Protein AF-A0A7R6YX08-F1 (afdb_monomer_lite)

pLDDT: mean 84.27, std 15.5, range [41.72, 98.75]

Radius of gyration: 18.08 Å; chains: 1; bounding box: 52×19×40 Å

Structure (mmCIF, N/CA/C/O backbone):
data_AF-A0A7R6YX08-F1
#
_entry.id   AF-A0A7R6YX08-F1
#
loop_
_atom_site.group_PDB
_atom_site.id
_atom_site.type_symbol
_atom_site.label_atom_id
_atom_site.label_alt_id
_atom_site.label_comp_id
_atom_site.label_asym_id
_atom_site.label_entity_id
_atom_site.label_seq_id
_atom_site.pdbx_PDB_ins_code
_atom_site.Cartn_x
_atom_site.Cartn_y
_atom_site.Cartn_z
_atom_site.occupancy
_atom_site.B_iso_or_equiv
_atom_site.auth_seq_id
_atom_site.auth_comp_id
_atom_site.auth_asym_id
_atom_site.auth_atom_id
_atom_site.pdbx_PDB_model_num
ATOM 1 N N . MET A 1 1 ? 6.682 0.103 -23.580 1.00 45.25 1 MET A N 1
ATOM 2 C CA . MET A 1 1 ? 8.099 -0.063 -23.176 1.00 45.25 1 MET A CA 1
ATOM 3 C C . MET A 1 1 ? 8.414 0.474 -21.774 1.00 45.25 1 MET A C 1
ATOM 5 O O . MET A 1 1 ? 9.206 -0.165 -21.100 1.00 45.25 1 MET A O 1
ATOM 9 N N . ALA A 1 2 ? 7.791 1.557 -21.282 1.00 46.09 2 ALA A N 1
ATOM 10 C CA . ALA A 1 2 ? 8.056 2.082 -19.927 1.00 46.09 2 ALA A CA 1
ATOM 11 C C . ALA A 1 2 ? 7.589 1.159 -18.775 1.00 46.09 2 ALA A C 1
ATOM 13 O O . ALA A 1 2 ? 8.329 0.957 -17.819 1.00 46.09 2 ALA A O 1
ATOM 14 N N . TYR A 1 3 ? 6.416 0.524 -18.907 1.00 41.72 3 TYR A N 1
ATOM 15 C CA . TYR A 1 3 ? 5.819 -0.327 -17.862 1.00 41.72 3 TYR A CA 1
ATOM 16 C C . TYR A 1 3 ? 6.694 -1.523 -17.450 1.00 41.72 3 TYR A C 1
ATOM 18 O O . TYR A 1 3 ? 6.795 -1.851 -16.272 1.00 41.72 3 TYR A O 1
ATOM 26 N N . ALA A 1 4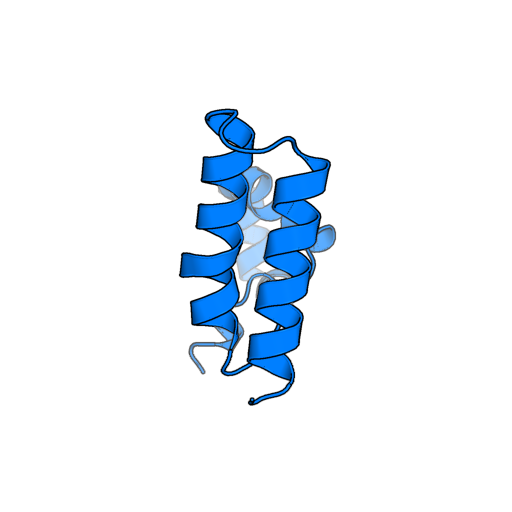 ? 7.383 -2.151 -18.409 1.00 45.50 4 ALA A N 1
ATOM 27 C CA . ALA A 1 4 ? 8.297 -3.250 -18.113 1.00 45.50 4 ALA A CA 1
ATOM 28 C C . ALA A 1 4 ? 9.522 -2.773 -17.309 1.00 45.50 4 ALA A C 1
ATOM 30 O O . ALA A 1 4 ? 10.039 -3.525 -16.495 1.00 45.50 4 ALA A O 1
ATOM 31 N N . GLY A 1 5 ? 9.993 -1.540 -17.507 1.00 44.84 5 GLY A N 1
ATOM 32 C CA . GLY A 1 5 ? 11.145 -1.008 -16.771 1.00 44.84 5 GLY A CA 1
ATOM 33 C C . GLY A 1 5 ? 10.814 -0.510 -15.361 1.00 44.84 5 GLY A C 1
ATOM 34 O O . GLY A 1 5 ? 11.687 -0.534 -14.502 1.00 44.84 5 GLY A O 1
ATOM 35 N N . SER A 1 6 ? 9.574 -0.065 -15.123 1.00 44.50 6 SER A N 1
ATOM 36 C CA . SER A 1 6 ? 9.141 0.536 -13.853 1.00 44.50 6 SER A CA 1
ATOM 37 C C . SER A 1 6 ? 8.366 -0.409 -12.934 1.00 44.50 6 SER A C 1
ATOM 39 O O . SER A 1 6 ? 8.071 -0.027 -11.806 1.00 44.50 6 SER A O 1
ATOM 41 N N . ASN A 1 7 ? 7.994 -1.607 -13.398 1.00 59.25 7 ASN A N 1
ATOM 42 C CA . ASN A 1 7 ? 7.328 -2.611 -12.570 1.00 59.25 7 ASN A CA 1
ATOM 43 C C . ASN A 1 7 ? 8.373 -3.359 -11.716 1.00 59.25 7 ASN A C 1
ATOM 45 O O . ASN A 1 7 ? 9.165 -4.114 -12.288 1.00 59.25 7 ASN A O 1
ATOM 49 N N . PRO A 1 8 ? 8.359 -3.226 -10.374 1.00 56.06 8 PRO A N 1
ATOM 50 C CA . PRO A 1 8 ? 9.287 -3.935 -9.486 1.00 56.06 8 PRO A CA 1
ATOM 51 C C . PRO A 1 8 ? 9.209 -5.464 -9.624 1.00 56.06 8 PRO A C 1
ATOM 53 O O . PRO A 1 8 ? 10.186 -6.161 -9.372 1.00 56.06 8 PRO A O 1
ATOM 56 N N . GLY A 1 9 ? 8.068 -5.987 -10.083 1.00 60.47 9 GLY A N 1
ATOM 57 C CA . GLY A 1 9 ? 7.861 -7.401 -10.385 1.00 60.47 9 GLY A CA 1
ATOM 58 C C . GLY A 1 9 ? 8.518 -7.889 -11.682 1.00 60.47 9 GLY A C 1
ATOM 59 O O . GLY A 1 9 ? 8.603 -9.096 -11.906 1.00 60.47 9 GLY A O 1
ATOM 60 N N . ASN A 1 10 ? 9.007 -6.998 -12.555 1.00 69.19 10 ASN A N 1
ATOM 61 C CA . ASN A 1 10 ? 9.755 -7.404 -13.745 1.00 69.19 10 ASN A CA 1
ATOM 62 C C . ASN A 1 10 ? 11.246 -7.587 -13.426 1.00 69.19 10 ASN A C 1
ATOM 64 O O . ASN A 1 10 ? 12.086 -6.724 -13.686 1.00 69.19 10 ASN A O 1
ATOM 68 N N . LEU A 1 11 ? 11.593 -8.777 -12.939 1.00 73.44 11 LEU A N 1
ATOM 69 C CA . LEU A 1 11 ? 12.962 -9.122 -12.545 1.00 73.44 11 LEU A CA 1
ATOM 70 C C . LEU A 1 11 ? 13.940 -9.294 -13.726 1.00 73.44 11 LEU A C 1
ATOM 72 O O . LEU A 1 11 ? 15.118 -9.584 -13.525 1.00 73.44 11 LEU A O 1
ATOM 76 N N . ASN A 1 12 ? 13.500 -9.130 -14.979 1.00 75.69 12 ASN A N 1
ATOM 77 C CA . ASN A 1 12 ? 14.365 -9.358 -16.141 1.00 75.69 12 ASN A CA 1
ATOM 78 C C . ASN A 1 12 ? 15.532 -8.362 -16.234 1.00 75.69 12 ASN A C 1
ATOM 80 O O . ASN A 1 12 ? 16.614 -8.747 -16.677 1.00 75.69 12 ASN A O 1
ATOM 84 N N . GLY A 1 13 ? 15.363 -7.125 -15.749 1.00 72.81 13 GLY A N 1
ATOM 85 C CA . GLY A 1 13 ? 16.456 -6.145 -15.674 1.00 72.81 13 GLY A CA 1
ATOM 86 C C . GLY A 1 13 ? 17.625 -6.607 -14.790 1.00 72.81 13 GLY A C 1
ATOM 87 O O . GLY A 1 13 ? 18.786 -6.345 -15.113 1.00 72.81 13 GLY A O 1
ATOM 88 N N . PHE A 1 14 ? 17.330 -7.392 -13.747 1.00 75.75 14 PHE A N 1
ATOM 89 C CA . PHE A 1 14 ? 18.300 -7.927 -12.782 1.00 75.75 14 PHE A CA 1
ATOM 90 C C . PHE A 1 14 ? 19.154 -9.073 -13.324 1.00 75.75 14 PHE A C 1
ATOM 92 O O . PHE A 1 14 ? 20.213 -9.372 -12.781 1.00 75.75 14 PHE A O 1
ATOM 99 N N . LYS A 1 15 ? 18.739 -9.703 -14.428 1.00 79.56 15 LYS A N 1
ATOM 100 C CA . LYS A 1 15 ? 19.473 -10.829 -15.026 1.00 79.56 15 LYS A CA 1
ATOM 101 C C . LYS A 1 15 ? 20.666 -10.381 -15.876 1.00 79.56 15 LYS A C 1
ATOM 103 O O . LYS A 1 15 ? 21.514 -11.202 -16.223 1.00 79.56 15 LYS A O 1
ATOM 108 N N . THR A 1 16 ? 20.735 -9.100 -16.234 1.00 83.75 16 THR A N 1
ATOM 109 C CA . THR A 1 16 ? 21.767 -8.569 -17.133 1.00 83.75 16 THR A CA 1
ATOM 110 C C . THR A 1 16 ? 23.130 -8.466 -16.441 1.00 83.75 16 THR A C 1
ATOM 112 O O . THR A 1 16 ? 23.211 -8.158 -15.253 1.00 83.75 16 THR A O 1
A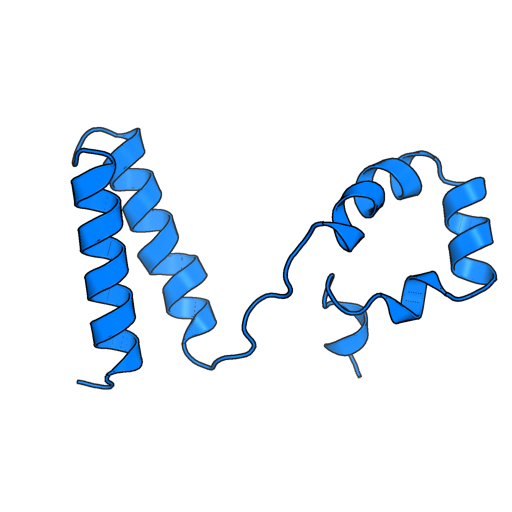TOM 115 N N . LYS A 1 17 ? 24.225 -8.674 -17.191 1.00 87.56 17 LYS A N 1
ATOM 116 C CA . LYS A 1 17 ? 25.594 -8.517 -16.658 1.00 87.56 17 LYS A CA 1
ATOM 117 C C . LYS A 1 17 ? 25.847 -7.117 -16.084 1.00 87.56 17 LYS A C 1
ATOM 119 O O . LYS A 1 17 ? 26.502 -6.983 -15.062 1.00 87.56 17 LYS A O 1
ATOM 124 N N . TRP A 1 18 ? 25.248 -6.101 -16.701 1.00 84.81 18 TRP A N 1
ATOM 125 C CA . TRP A 1 18 ? 25.371 -4.706 -16.289 1.00 84.81 18 TRP A CA 1
ATOM 126 C C . TRP A 1 18 ? 24.694 -4.435 -14.947 1.00 84.81 18 TRP A C 1
ATOM 128 O O . TRP A 1 18 ? 25.215 -3.675 -14.140 1.00 84.81 18 TRP A O 1
ATOM 138 N N . MET A 1 19 ? 23.544 -5.061 -14.676 1.00 83.62 19 MET A N 1
ATOM 139 C CA . MET A 1 19 ? 22.885 -4.898 -13.381 1.00 83.62 19 MET A CA 1
ATOM 140 C C . MET A 1 19 ? 23.649 -5.613 -12.265 1.00 83.62 19 MET A C 1
ATOM 142 O O . MET A 1 19 ? 23.748 -5.069 -11.172 1.00 83.62 19 MET A O 1
ATOM 146 N N . LYS A 1 20 ? 24.262 -6.770 -12.552 1.00 82.88 20 LYS A N 1
ATOM 147 C CA . LYS A 1 20 ? 25.163 -7.449 -11.603 1.00 82.88 20 LYS A CA 1
ATOM 148 C C . LYS A 1 20 ? 26.357 -6.565 -11.235 1.00 82.88 20 LYS A C 1
ATOM 150 O O . LYS A 1 20 ? 26.584 -6.319 -10.061 1.00 82.88 20 LYS A O 1
ATOM 155 N N . GLU A 1 21 ? 27.019 -5.978 -12.232 1.00 86.62 21 GLU A N 1
ATOM 156 C CA . GLU A 1 21 ? 28.117 -5.027 -12.013 1.00 86.62 21 GLU A CA 1
ATOM 157 C C . GLU A 1 21 ? 27.671 -3.789 -11.212 1.00 86.62 21 GLU A C 1
ATOM 159 O O . GLU A 1 21 ? 28.401 -3.299 -10.351 1.00 86.62 21 GLU A O 1
ATOM 164 N N . ARG A 1 22 ? 26.450 -3.287 -11.442 1.00 84.19 22 ARG A N 1
ATOM 165 C CA . ARG A 1 22 ? 25.886 -2.186 -10.647 1.00 84.19 22 ARG A CA 1
ATOM 166 C C . ARG A 1 22 ? 25.608 -2.587 -9.201 1.00 84.19 22 ARG A C 1
ATOM 168 O O . ARG A 1 22 ? 25.882 -1.779 -8.324 1.00 84.19 22 ARG A O 1
ATOM 175 N N . LEU A 1 23 ? 25.077 -3.781 -8.943 1.00 82.44 23 LEU A N 1
ATOM 176 C CA . LEU A 1 23 ? 24.838 -4.281 -7.582 1.00 82.44 23 LEU A CA 1
ATOM 177 C C . LEU A 1 23 ? 26.157 -4.498 -6.826 1.00 82.44 23 LEU A C 1
ATOM 179 O O . LEU A 1 23 ? 26.274 -4.113 -5.663 1.00 82.44 23 LEU A O 1
ATOM 183 N N . ASP A 1 24 ? 27.179 -5.015 -7.510 1.00 85.31 24 ASP A N 1
ATOM 184 C CA . ASP A 1 24 ? 28.502 -5.231 -6.925 1.00 85.31 24 ASP A CA 1
ATOM 185 C C . ASP A 1 24 ? 29.175 -3.912 -6.519 1.00 85.31 24 ASP A C 1
ATOM 187 O O . ASP A 1 24 ? 29.758 -3.829 -5.432 1.00 85.31 24 ASP A O 1
ATOM 191 N N . ASN A 1 25 ? 29.052 -2.874 -7.353 1.00 89.25 25 ASN A N 1
ATOM 192 C CA . ASN A 1 25 ? 29.693 -1.573 -7.140 1.00 89.25 25 ASN A CA 1
ATOM 193 C C . ASN A 1 25 ? 28.856 -0.587 -6.307 1.00 89.25 25 ASN A C 1
ATOM 195 O O . ASN A 1 25 ? 29.414 0.274 -5.628 1.00 89.25 25 ASN A O 1
ATOM 199 N N . ILE A 1 26 ? 27.525 -0.692 -6.329 1.00 87.38 26 ILE A N 1
ATOM 200 C CA . ILE A 1 26 ? 26.609 0.216 -5.629 1.00 87.38 26 ILE A CA 1
ATOM 201 C C . ILE A 1 26 ? 25.936 -0.562 -4.498 1.00 87.38 26 ILE A C 1
ATOM 203 O O . ILE A 1 26 ? 24.820 -1.051 -4.638 1.00 87.38 26 ILE A O 1
ATOM 207 N N . LYS A 1 27 ? 26.591 -0.642 -3.336 1.00 80.56 27 LYS A N 1
ATOM 208 C CA . LYS A 1 27 ? 26.086 -1.417 -2.183 1.00 80.56 27 LYS A CA 1
ATOM 209 C C . LYS A 1 27 ? 24.685 -1.002 -1.719 1.00 80.56 27 LYS A C 1
ATOM 211 O O . LYS A 1 27 ? 23.901 -1.839 -1.292 1.00 80.56 27 LYS A O 1
ATOM 216 N N . PHE A 1 28 ? 24.331 0.274 -1.864 1.00 82.12 28 PHE A N 1
ATOM 217 C CA . PHE A 1 28 ? 22.977 0.751 -1.562 1.00 82.12 28 PHE A CA 1
ATOM 218 C C . PHE A 1 28 ? 21.906 0.169 -2.505 1.00 82.12 28 PHE A C 1
ATOM 220 O O . PHE A 1 28 ? 20.753 -0.021 -2.116 1.00 82.12 28 PHE A O 1
ATOM 227 N N . LEU A 1 29 ? 22.277 -0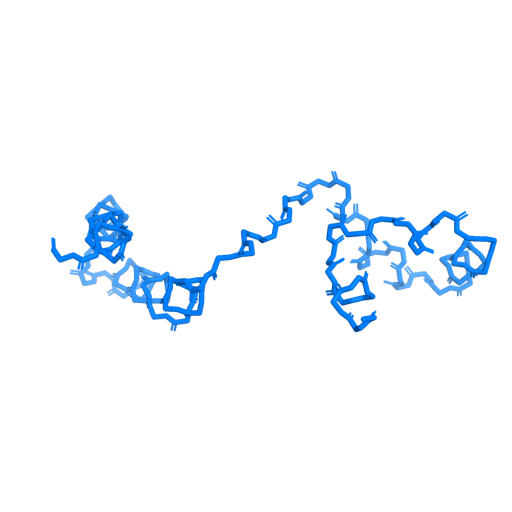.146 -3.748 1.00 80.12 29 LEU A N 1
ATOM 228 C CA . LEU A 1 29 ? 21.370 -0.754 -4.717 1.00 80.12 29 LEU A CA 1
ATOM 229 C C . LEU A 1 29 ? 21.048 -2.202 -4.339 1.00 80.12 29 LEU A C 1
ATOM 231 O O . LEU A 1 29 ? 19.913 -2.633 -4.502 1.00 80.12 29 LEU A O 1
ATOM 235 N N . ASP A 1 30 ? 22.014 -2.928 -3.780 1.00 78.19 30 ASP A N 1
ATOM 236 C CA . ASP A 1 30 ? 21.797 -4.278 -3.253 1.00 78.19 30 ASP A CA 1
ATOM 237 C C . ASP A 1 30 ? 20.763 -4.268 -2.116 1.00 78.19 30 ASP A C 1
ATOM 239 O O . ASP A 1 30 ? 19.742 -4.951 -2.184 1.00 78.19 30 ASP A O 1
ATOM 243 N N . VAL A 1 31 ? 20.925 -3.364 -1.142 1.00 80.12 31 VAL A N 1
ATOM 244 C CA . VAL A 1 31 ? 19.968 -3.206 -0.032 1.00 80.12 31 VAL A CA 1
ATOM 245 C C . VAL A 1 31 ? 18.563 -2.872 -0.537 1.00 80.12 31 VAL A C 1
ATOM 247 O O . VAL A 1 31 ? 17.597 -3.530 -0.153 1.00 80.12 31 VAL A O 1
ATOM 250 N N . THR A 1 32 ? 18.432 -1.889 -1.430 1.00 74.81 32 THR A N 1
ATOM 251 C CA . THR A 1 32 ? 1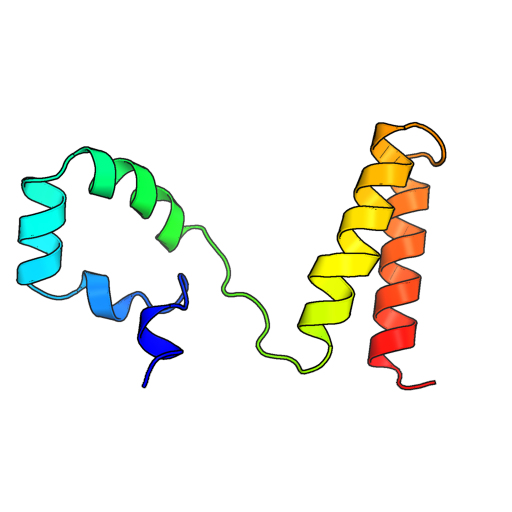7.119 -1.437 -1.928 1.00 74.81 32 THR A CA 1
ATOM 252 C C . THR A 1 32 ? 16.428 -2.441 -2.854 1.00 74.81 32 THR A C 1
ATOM 254 O O . THR A 1 32 ? 15.217 -2.348 -3.047 1.00 74.81 32 THR A O 1
ATOM 257 N N . THR A 1 33 ? 17.156 -3.417 -3.405 1.00 76.44 33 THR A N 1
ATOM 258 C CA . THR A 1 33 ? 16.609 -4.430 -4.327 1.00 76.44 33 THR A CA 1
ATOM 259 C C . THR A 1 33 ? 16.481 -5.822 -3.708 1.00 76.44 33 THR A C 1
ATOM 261 O O . THR A 1 33 ? 15.769 -6.664 -4.255 1.00 76.44 33 THR A O 1
ATOM 264 N N . SER A 1 34 ? 17.075 -6.041 -2.531 1.00 83.00 34 SER A N 1
ATOM 265 C CA . SER A 1 34 ? 17.027 -7.300 -1.772 1.00 83.00 34 SER A CA 1
ATOM 266 C C . SER A 1 34 ? 15.609 -7.812 -1.492 1.00 83.00 34 SER A C 1
ATOM 268 O O . SER A 1 34 ? 15.391 -9.020 -1.409 1.00 83.00 34 SER A O 1
ATOM 270 N N . MET A 1 35 ? 14.633 -6.905 -1.401 1.00 79.69 35 MET A N 1
ATOM 271 C CA . MET A 1 35 ? 13.236 -7.240 -1.120 1.00 79.69 35 MET A CA 1
ATOM 272 C C . MET A 1 35 ? 12.424 -7.623 -2.365 1.00 79.69 35 MET A C 1
ATOM 274 O O . MET A 1 35 ? 11.339 -8.184 -2.228 1.00 79.69 35 MET A O 1
ATOM 278 N N . LEU A 1 36 ? 12.926 -7.364 -3.579 1.00 78.44 36 LEU A N 1
ATOM 279 C CA . LEU A 1 36 ? 12.176 -7.606 -4.819 1.00 78.44 36 LEU A CA 1
ATOM 280 C C . LEU A 1 36 ? 11.752 -9.068 -5.032 1.00 78.44 36 LEU A C 1
ATOM 282 O O . LEU A 1 36 ? 10.625 -9.270 -5.479 1.00 78.44 36 LEU A O 1
ATOM 286 N N . PRO A 1 37 ? 12.565 -10.093 -4.697 1.00 79.19 37 PRO A N 1
ATOM 287 C CA . PRO A 1 37 ? 12.144 -11.491 -4.820 1.00 79.19 37 PRO A CA 1
ATOM 288 C C . PRO A 1 37 ? 11.002 -11.890 -3.875 1.00 79.19 37 PRO A C 1
ATOM 290 O O . PRO A 1 37 ? 10.347 -12.899 -4.117 1.00 79.19 37 PRO A O 1
ATOM 293 N N . TYR A 1 38 ? 10.778 -11.122 -2.805 1.00 81.38 38 TYR A N 1
ATOM 294 C CA . TYR A 1 38 ? 9.749 -11.386 -1.794 1.00 81.38 38 TYR A CA 1
ATOM 295 C C . TYR A 1 38 ? 8.473 -10.564 -2.014 1.00 81.38 38 TYR A C 1
ATOM 297 O O . TYR A 1 38 ? 7.477 -10.775 -1.324 1.00 81.38 38 TYR A O 1
ATOM 305 N N . GLY A 1 39 ? 8.495 -9.615 -2.952 1.00 75.69 39 GLY A N 1
ATOM 306 C CA . GLY A 1 39 ? 7.339 -8.802 -3.299 1.00 75.69 39 GLY A CA 1
ATOM 307 C C . GLY A 1 39 ? 6.384 -9.523 -4.247 1.00 75.69 39 GLY A C 1
ATOM 308 O O . GLY A 1 39 ? 6.780 -10.372 -5.045 1.00 75.69 39 GLY A O 1
ATOM 309 N N . ILE A 1 40 ? 5.116 -9.122 -4.206 1.00 80.06 40 ILE A N 1
ATOM 310 C CA . ILE A 1 40 ? 4.134 -9.458 -5.239 1.00 80.06 40 ILE A CA 1
ATOM 311 C C . ILE A 1 40 ? 3.949 -8.251 -6.172 1.00 80.06 40 ILE A C 1
ATOM 313 O O . ILE A 1 40 ? 3.902 -7.116 -5.690 1.00 80.06 40 ILE A O 1
ATOM 317 N N . PRO A 1 41 ? 3.865 -8.445 -7.502 1.00 74.75 41 PRO A N 1
ATOM 318 C CA . PRO A 1 41 ? 3.577 -7.349 -8.416 1.00 74.75 41 PRO A CA 1
ATOM 319 C C . PRO A 1 41 ? 2.206 -6.740 -8.121 1.00 74.75 41 PRO A C 1
ATOM 321 O O . PRO A 1 41 ? 1.248 -7.459 -7.832 1.00 74.75 41 PRO A O 1
ATOM 324 N N . PHE A 1 42 ? 2.094 -5.421 -8.264 1.00 76.69 42 PHE A N 1
ATOM 325 C CA . PHE A 1 42 ? 0.797 -4.761 -8.164 1.00 76.69 42 PHE A CA 1
ATOM 326 C C . PHE A 1 42 ? -0.155 -5.235 -9.276 1.00 76.69 42 PHE A C 1
ATOM 328 O O . PHE A 1 42 ? 0.272 -5.334 -10.434 1.00 76.69 42 PHE A O 1
ATOM 335 N N . PRO A 1 43 ? -1.441 -5.488 -8.962 1.00 80.88 43 PRO A N 1
ATOM 336 C CA . PRO A 1 43 ? -2.442 -5.818 -9.969 1.00 80.88 43 PRO A CA 1
ATOM 337 C C . PRO A 1 43 ? -2.578 -4.706 -11.015 1.00 80.88 43 PRO A C 1
ATOM 339 O O . PRO A 1 43 ? -2.819 -3.545 -10.687 1.00 80.88 43 PRO A O 1
ATOM 342 N N . ALA A 1 44 ? -2.450 -5.063 -12.292 1.00 84.88 44 ALA A N 1
ATOM 343 C CA . ALA A 1 44 ? -2.592 -4.135 -13.412 1.00 84.88 44 ALA A CA 1
ATOM 344 C C . ALA A 1 44 ? -4.069 -3.988 -13.822 1.00 84.88 44 ALA A C 1
ATOM 346 O O . ALA A 1 44 ? -4.466 -4.430 -14.898 1.00 84.88 44 ALA A O 1
ATOM 347 N N . LEU A 1 45 ? -4.887 -3.413 -12.937 1.00 88.44 45 LEU A N 1
ATOM 348 C CA . LEU A 1 45 ? -6.329 -3.237 -13.136 1.00 88.44 45 LEU A CA 1
ATOM 349 C C . LEU A 1 45 ? -6.704 -1.749 -13.227 1.00 88.44 45 LEU A C 1
ATOM 351 O O . LEU A 1 45 ? -6.078 -0.936 -12.544 1.00 88.44 45 LEU A O 1
ATOM 355 N N . PRO A 1 46 ? -7.744 -1.376 -14.002 1.00 91.00 46 PRO A N 1
ATOM 356 C CA . PRO A 1 46 ? -8.227 0.006 -14.073 1.00 91.00 46 PRO A CA 1
ATOM 357 C C . PRO A 1 46 ? -8.596 0.614 -12.713 1.00 91.00 46 PRO A C 1
ATOM 359 O O . PRO A 1 46 ? -8.423 1.809 -12.516 1.00 91.00 46 PRO A O 1
ATOM 362 N N . GLN A 1 47 ? -9.068 -0.211 -11.776 1.00 93.12 47 GLN A N 1
ATOM 363 C CA . GLN A 1 47 ? -9.496 0.176 -10.429 1.00 93.12 47 GLN A CA 1
ATOM 364 C C . GLN A 1 47 ? -8.326 0.412 -9.461 1.00 93.12 47 GLN A C 1
ATOM 366 O O . GLN A 1 47 ? -8.525 0.967 -8.381 1.00 93.12 47 GLN A O 1
ATOM 371 N N . ALA A 1 48 ? -7.102 0.002 -9.817 1.00 91.88 48 ALA A N 1
ATOM 372 C CA . ALA A 1 48 ? -5.947 0.077 -8.923 1.00 91.88 48 ALA A CA 1
ATOM 373 C C . ALA A 1 48 ? -5.670 1.491 -8.363 1.00 91.88 48 ALA A C 1
ATOM 375 O O . ALA A 1 48 ? -5.353 1.575 -7.177 1.00 91.88 48 ALA A O 1
ATOM 376 N N . PRO A 1 49 ? -5.814 2.597 -9.127 1.00 92.25 49 PRO A N 1
ATOM 377 C CA . PRO A 1 49 ? -5.638 3.942 -8.580 1.00 92.25 49 PRO A CA 1
ATOM 378 C C . PRO A 1 49 ? -6.616 4.271 -7.447 1.00 92.25 49 PRO A C 1
ATOM 380 O O . PRO A 1 49 ? -6.189 4.807 -6.431 1.00 92.25 49 PRO A O 1
ATOM 383 N N . GLU A 1 50 ? -7.896 3.917 -7.581 1.00 94.88 50 GLU A N 1
ATOM 384 C CA . GLU A 1 50 ? -8.915 4.164 -6.550 1.00 94.88 50 GLU A CA 1
ATOM 385 C C . GLU A 1 50 ? -8.621 3.343 -5.284 1.00 94.88 50 GLU A C 1
ATOM 387 O O . GLU A 1 50 ? -8.612 3.865 -4.170 1.00 94.88 50 GLU A O 1
ATOM 392 N N . ILE A 1 51 ? -8.291 2.058 -5.459 1.00 95.06 51 ILE A N 1
ATOM 393 C CA . ILE A 1 51 ? -7.972 1.157 -4.345 1.00 95.06 51 ILE A CA 1
ATOM 394 C C . ILE A 1 51 ? -6.751 1.668 -3.573 1.00 95.06 51 ILE A C 1
ATOM 396 O O . ILE A 1 51 ? -6.785 1.764 -2.348 1.00 95.06 51 ILE A O 1
ATOM 400 N N . MET A 1 52 ? -5.672 2.006 -4.281 1.00 93.50 52 MET A N 1
ATOM 401 C CA . MET A 1 52 ? -4.381 2.313 -3.660 1.00 93.50 52 MET A CA 1
ATOM 402 C C . MET A 1 52 ? -4.273 3.744 -3.142 1.00 93.50 52 MET A C 1
ATOM 404 O O . MET A 1 52 ? -3.555 3.969 -2.171 1.00 93.50 52 MET A O 1
ATOM 408 N N . ASN A 1 53 ? -4.952 4.702 -3.774 1.00 95.06 53 ASN A N 1
ATOM 409 C CA . ASN A 1 53 ? -4.817 6.112 -3.411 1.00 95.06 53 ASN A CA 1
ATOM 410 C C . ASN A 1 53 ? -5.957 6.616 -2.525 1.00 95.06 53 ASN A C 1
A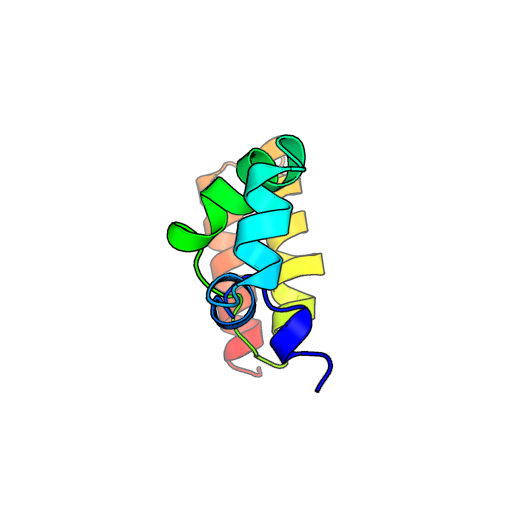TOM 412 O O . ASN A 1 53 ? -5.783 7.660 -1.904 1.00 95.06 53 ASN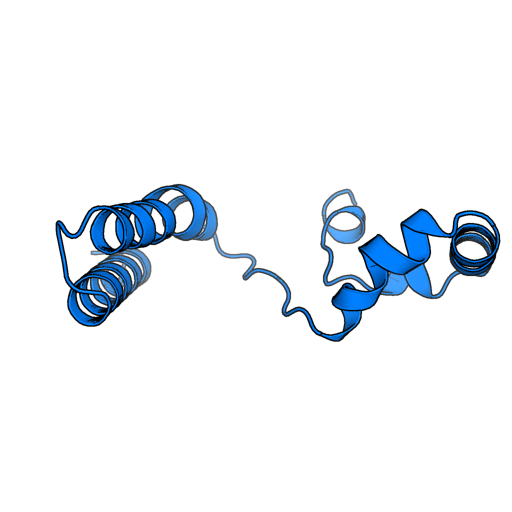 A O 1
ATOM 416 N N . ILE A 1 54 ? -7.089 5.905 -2.466 1.00 97.38 54 ILE A N 1
ATOM 417 C CA . ILE A 1 54 ? -8.261 6.314 -1.682 1.00 97.38 54 ILE A CA 1
ATOM 418 C C . ILE A 1 54 ? -8.608 5.250 -0.640 1.00 97.38 54 ILE A C 1
ATOM 420 O O . ILE A 1 54 ? -8.462 5.491 0.554 1.00 97.38 54 ILE A O 1
ATOM 424 N N . ILE A 1 55 ? -8.991 4.041 -1.069 1.00 97.81 55 ILE A N 1
ATOM 425 C CA . ILE A 1 55 ? -9.559 3.035 -0.153 1.00 97.81 55 ILE A CA 1
ATOM 426 C C . ILE A 1 55 ? -8.539 2.571 0.901 1.00 97.81 55 ILE A C 1
ATOM 428 O O . ILE A 1 55 ? -8.859 2.513 2.088 1.00 97.81 55 ILE A O 1
ATOM 432 N N . VAL A 1 56 ? -7.309 2.246 0.490 1.00 97.31 56 VAL A N 1
ATOM 433 C CA . VAL A 1 56 ? -6.250 1.807 1.416 1.00 97.31 56 VAL A CA 1
ATOM 434 C C . VAL A 1 56 ? -5.789 2.943 2.346 1.00 97.31 56 VAL A C 1
ATOM 436 O O . VAL A 1 56 ? -5.689 2.698 3.549 1.00 97.31 56 VAL A O 1
ATOM 439 N N . PRO A 1 57 ? -5.527 4.176 1.870 1.00 98.38 57 PRO A N 1
ATOM 440 C CA . PRO A 1 57 ? -5.215 5.294 2.759 1.00 98.38 57 PRO A CA 1
ATOM 441 C C . PRO A 1 57 ? -6.315 5.603 3.778 1.00 98.38 57 PRO A C 1
ATOM 443 O O . PRO A 1 57 ? -5.991 5.775 4.951 1.00 98.38 57 PRO A O 1
ATOM 446 N N . ASP A 1 58 ? -7.589 5.585 3.380 1.00 98.50 58 ASP A N 1
ATOM 447 C CA . ASP A 1 58 ? -8.719 5.791 4.296 1.00 98.50 58 ASP A CA 1
ATOM 448 C C . ASP A 1 58 ? -8.772 4.709 5.383 1.00 98.50 58 ASP A C 1
ATOM 450 O O . ASP A 1 58 ? -8.947 5.015 6.563 1.00 98.50 58 ASP A O 1
ATOM 454 N N . MET A 1 59 ? -8.568 3.441 5.005 1.00 98.75 59 MET A N 1
ATOM 455 C CA . MET A 1 59 ? -8.465 2.321 5.948 1.00 98.75 59 MET A CA 1
ATOM 456 C C . MET A 1 59 ? -7.371 2.571 6.989 1.00 98.75 59 MET A C 1
ATOM 458 O O . MET A 1 59 ? -7.607 2.454 8.193 1.00 98.75 59 MET A O 1
ATOM 462 N N . LEU A 1 60 ? -6.169 2.930 6.524 1.00 98.56 60 LEU A N 1
ATOM 463 C CA . LEU A 1 60 ? -5.031 3.202 7.396 1.00 98.56 60 LEU A CA 1
ATOM 464 C C . LEU A 1 60 ? -5.310 4.401 8.299 1.00 98.56 60 LEU A C 1
ATOM 466 O O . LEU A 1 60 ? -5.032 4.335 9.492 1.00 98.56 60 LEU A O 1
ATOM 470 N N . GLN A 1 61 ? -5.889 5.477 7.768 1.00 98.50 61 GLN A N 1
ATOM 471 C CA . GLN A 1 61 ? -6.226 6.656 8.553 1.00 98.50 61 GLN A CA 1
ATOM 472 C C . GLN A 1 61 ? -7.251 6.329 9.644 1.00 98.50 61 GLN A C 1
ATOM 474 O O . GLN A 1 61 ? -7.046 6.714 10.796 1.00 98.50 61 GLN A O 1
ATOM 479 N N . ASN A 1 62 ? -8.307 5.581 9.325 1.00 98.56 62 ASN A N 1
ATOM 480 C CA . ASN A 1 62 ? -9.330 5.193 10.297 1.00 98.56 62 ASN A CA 1
ATOM 481 C C . ASN A 1 62 ? -8.749 4.340 11.431 1.00 98.56 62 ASN A C 1
ATOM 483 O O . ASN A 1 62 ? -9.012 4.626 12.600 1.00 98.56 62 ASN A O 1
ATOM 487 N N . ALA A 1 63 ? -7.907 3.356 11.099 1.00 98.56 63 ALA A N 1
ATOM 488 C CA . ALA A 1 63 ? -7.254 2.506 12.091 1.00 98.56 63 ALA A CA 1
ATOM 489 C C . ALA A 1 63 ? -6.236 3.281 12.947 1.00 98.56 63 ALA A C 1
ATOM 491 O O . ALA A 1 63 ? -6.232 3.170 14.171 1.00 98.56 63 ALA A O 1
ATOM 492 N N . LEU A 1 64 ? -5.375 4.093 12.321 1.00 98.25 64 LEU A N 1
ATOM 493 C CA . LEU A 1 64 ? -4.289 4.800 13.012 1.00 98.25 64 LEU A CA 1
ATOM 494 C C . LEU A 1 64 ? -4.783 5.952 13.893 1.00 98.25 64 LEU A C 1
ATOM 496 O O . LEU A 1 64 ? -4.130 6.292 14.877 1.00 98.25 64 LEU A O 1
ATOM 500 N N . THR A 1 65 ? -5.921 6.556 13.550 1.00 98.44 65 THR A N 1
ATOM 501 C CA . THR A 1 65 ? -6.545 7.614 14.362 1.00 98.44 65 THR A CA 1
ATOM 502 C C . THR A 1 65 ? -7.483 7.068 15.437 1.00 98.44 65 THR A C 1
ATOM 504 O O . THR A 1 65 ? -7.918 7.828 16.300 1.00 98.44 65 THR A O 1
ATOM 507 N N . GLY A 1 66 ? -7.797 5.769 15.402 1.00 97.75 66 GLY A N 1
ATOM 508 C CA . GLY A 1 66 ? -8.767 5.145 16.300 1.00 97.75 66 GLY A CA 1
ATOM 509 C C . GLY A 1 66 ? -10.219 5.534 16.009 1.00 97.75 66 GLY A C 1
ATOM 510 O O . GLY A 1 66 ? -11.079 5.333 16.862 1.00 97.75 66 GLY A O 1
ATOM 511 N N . ALA A 1 67 ? -10.504 6.090 14.826 1.00 98.44 67 ALA A N 1
ATOM 512 C CA . ALA A 1 67 ? -11.875 6.325 14.373 1.00 98.44 67 ALA A CA 1
ATOM 513 C C . ALA A 1 67 ? -12.630 5.003 14.135 1.00 98.44 67 ALA A C 1
ATOM 515 O O . ALA A 1 67 ? -13.849 4.954 14.284 1.00 98.44 67 ALA A O 1
ATOM 516 N N . MET A 1 68 ? -11.894 3.943 13.787 1.00 98.38 68 MET A N 1
ATOM 517 C CA . MET A 1 68 ? -12.355 2.557 13.718 1.00 98.38 68 MET A CA 1
ATOM 518 C C . MET A 1 68 ? -11.315 1.643 14.373 1.00 98.38 68 MET A C 1
ATOM 520 O O . MET A 1 68 ? -10.125 1.972 14.417 1.00 98.38 68 MET A O 1
ATOM 524 N N . THR A 1 69 ? -11.739 0.472 14.843 1.00 98.56 69 THR A N 1
ATOM 525 C CA . THR A 1 69 ? -10.806 -0.620 15.151 1.00 98.56 69 THR A CA 1
ATOM 526 C C . THR A 1 69 ? -10.120 -1.122 13.876 1.00 98.56 69 THR A C 1
ATOM 528 O O . THR A 1 69 ? -10.567 -0.857 12.758 1.00 98.56 69 THR A O 1
ATOM 531 N N . VAL A 1 70 ? -9.019 -1.864 14.030 1.00 98.19 70 VAL A N 1
ATOM 532 C CA . VAL A 1 70 ? -8.290 -2.442 12.887 1.00 98.19 70 VAL A CA 1
ATOM 533 C C . VAL A 1 70 ? -9.200 -3.348 12.049 1.00 98.19 70 VAL A C 1
ATOM 535 O O . VAL A 1 70 ? -9.194 -3.232 10.824 1.00 98.19 70 VAL A O 1
ATOM 538 N N . ASP A 1 71 ? -10.004 -4.192 12.701 1.00 98.56 71 ASP A N 1
ATOM 539 C CA . ASP A 1 71 ? -10.917 -5.119 12.025 1.00 98.56 71 ASP A CA 1
ATOM 540 C C . ASP A 1 71 ? -12.025 -4.365 11.274 1.00 98.56 71 ASP A C 1
ATOM 542 O O . ASP A 1 71 ? -12.260 -4.625 10.097 1.00 98.56 71 ASP A O 1
ATOM 546 N N . GLU A 1 72 ? -12.640 -3.357 11.902 1.00 98.62 72 GLU A N 1
ATOM 547 C CA . GLU A 1 72 ? -13.672 -2.528 11.261 1.00 98.62 72 GLU A CA 1
ATOM 548 C C . GLU A 1 72 ? -13.137 -1.771 10.041 1.00 98.62 72 GLU A C 1
ATOM 550 O O . GLU A 1 72 ? -13.799 -1.726 9.002 1.00 98.62 72 GLU A O 1
ATOM 555 N N . ALA A 1 73 ? -11.937 -1.191 10.146 1.00 98.69 73 ALA A N 1
ATOM 556 C CA . ALA A 1 73 ? -11.311 -0.492 9.031 1.00 98.69 73 ALA A CA 1
ATOM 557 C C . ALA A 1 73 ? -11.020 -1.454 7.869 1.00 98.69 73 ALA A C 1
ATOM 559 O O . ALA A 1 73 ? -11.299 -1.128 6.712 1.00 98.69 73 ALA A O 1
ATOM 560 N N . ALA A 1 74 ? -10.490 -2.645 8.166 1.00 98.44 74 ALA A N 1
ATOM 561 C CA . ALA A 1 74 ? -10.204 -3.663 7.161 1.00 98.44 74 ALA A CA 1
ATOM 562 C C . ALA A 1 74 ? -11.483 -4.175 6.475 1.00 98.44 74 ALA A C 1
ATOM 564 O O . ALA A 1 74 ? -11.517 -4.289 5.246 1.00 98.44 74 ALA A O 1
ATOM 565 N N . ASP A 1 75 ? -12.550 -4.423 7.237 1.00 98.50 75 ASP A N 1
ATOM 566 C CA . ASP A 1 75 ? -13.841 -4.873 6.710 1.00 98.50 75 ASP A CA 1
ATOM 567 C C . ASP A 1 75 ? -14.524 -3.801 5.848 1.00 98.50 75 ASP A C 1
ATOM 569 O O . ASP A 1 75 ? -15.079 -4.114 4.785 1.00 98.50 75 ASP A O 1
ATOM 573 N N . ASP A 1 76 ? -14.457 -2.532 6.262 1.00 98.38 76 ASP A N 1
ATOM 574 C CA . ASP A 1 76 ? -14.947 -1.394 5.480 1.00 98.38 76 ASP A CA 1
ATOM 575 C C . ASP A 1 76 ? -14.194 -1.255 4.152 1.00 98.38 76 ASP A C 1
ATOM 577 O O . ASP A 1 76 ? -14.817 -1.167 3.090 1.00 98.38 76 ASP A O 1
ATOM 581 N N . ALA A 1 77 ? -12.861 -1.319 4.186 1.00 98.31 77 ALA A N 1
ATOM 582 C CA . ALA A 1 77 ? -12.032 -1.281 2.988 1.00 98.31 77 ALA A CA 1
ATOM 583 C C . ALA A 1 77 ? -12.339 -2.454 2.048 1.00 98.31 77 ALA A C 1
ATOM 585 O O . ALA A 1 77 ? -12.518 -2.260 0.845 1.00 98.31 77 ALA A O 1
ATOM 586 N N . ALA A 1 78 ? -12.470 -3.669 2.589 1.00 97.75 78 ALA A N 1
ATOM 587 C CA . ALA A 1 78 ? -12.804 -4.854 1.809 1.00 97.75 78 ALA A CA 1
ATOM 588 C C . ALA A 1 78 ? -14.178 -4.731 1.133 1.00 97.75 78 ALA A C 1
ATOM 590 O O . ALA A 1 78 ? -14.334 -5.147 -0.016 1.00 97.75 78 ALA A O 1
ATOM 591 N N . ARG A 1 79 ? -15.171 -4.144 1.815 1.00 98.06 79 ARG A N 1
ATOM 592 C CA . ARG A 1 79 ? -16.478 -3.829 1.221 1.00 98.06 79 ARG A CA 1
ATOM 593 C C . ARG A 1 79 ? -16.336 -2.817 0.083 1.00 98.06 79 ARG A C 1
ATOM 595 O O . ARG A 1 79 ? -16.740 -3.138 -1.026 1.00 98.06 79 ARG A O 1
ATOM 602 N N . LYS A 1 80 ? -15.671 -1.680 0.310 1.00 97.56 80 LYS A N 1
ATOM 603 C CA . LYS A 1 80 ? -15.444 -0.649 -0.721 1.00 97.56 80 LYS A CA 1
ATOM 604 C C . LYS A 1 80 ? -14.738 -1.200 -1.964 1.00 97.56 80 LYS A C 1
ATOM 606 O O . LYS A 1 80 ? -15.113 -0.863 -3.083 1.00 97.56 80 LYS A O 1
ATOM 611 N N . VAL A 1 81 ? -13.743 -2.078 -1.789 1.00 96.31 81 VAL A N 1
ATOM 612 C CA . VAL A 1 81 ? -13.078 -2.757 -2.916 1.00 96.31 81 VAL A CA 1
ATOM 613 C C . VAL A 1 81 ? -14.051 -3.672 -3.661 1.00 96.31 81 VAL A C 1
ATOM 615 O O . VAL A 1 81 ? -14.053 -3.664 -4.889 1.00 96.31 81 VAL A O 1
ATOM 618 N N . ARG A 1 82 ? -14.878 -4.458 -2.956 1.00 95.88 82 ARG A N 1
ATOM 619 C CA . ARG A 1 82 ? -15.887 -5.322 -3.594 1.00 95.88 82 ARG A CA 1
ATOM 620 C C . ARG A 1 82 ? -16.899 -4.512 -4.397 1.00 95.88 82 ARG A C 1
ATOM 622 O O . ARG A 1 82 ? -17.164 -4.890 -5.532 1.00 95.88 82 ARG A O 1
ATOM 629 N N . ASP A 1 83 ? -17.389 -3.407 -3.850 1.00 96.12 83 ASP A N 1
ATOM 630 C CA . ASP A 1 83 ? -18.367 -2.539 -4.512 1.00 96.12 83 ASP A CA 1
ATOM 631 C C . ASP A 1 83 ? -17.758 -1.908 -5.779 1.00 96.12 83 ASP A C 1
ATOM 633 O O . ASP A 1 83 ? -18.322 -1.996 -6.870 1.00 96.12 83 ASP A O 1
ATOM 637 N N . LEU A 1 84 ? -16.528 -1.389 -5.677 1.00 94.69 84 LEU A N 1
ATOM 638 C CA . LEU A 1 84 ? -15.778 -0.848 -6.815 1.00 94.69 84 LEU A CA 1
ATOM 639 C C . LEU A 1 84 ? -15.527 -1.894 -7.915 1.00 94.69 84 LEU A C 1
ATOM 641 O O . LEU A 1 84 ? -15.596 -1.586 -9.106 1.00 94.69 84 LEU A O 1
ATOM 645 N N . MET A 1 85 ? -15.206 -3.130 -7.527 1.00 90.88 85 MET A N 1
ATOM 646 C CA . MET A 1 85 ? -14.961 -4.235 -8.458 1.00 90.88 85 MET A CA 1
ATOM 647 C C . MET A 1 85 ? -16.256 -4.808 -9.052 1.00 90.88 85 MET A C 1
ATOM 649 O O . MET A 1 85 ? -16.227 -5.322 -10.169 1.00 90.88 85 MET A O 1
ATOM 653 N N . GLY A 1 86 ? -17.372 -4.729 -8.321 1.00 87.19 86 GLY A N 1
ATOM 654 C CA . GLY A 1 86 ? -18.702 -5.177 -8.741 1.00 87.19 86 GLY A CA 1
ATOM 655 C C . GLY A 1 86 ? -19.355 -4.267 -9.782 1.00 87.19 86 GLY A C 1
ATOM 656 O O . GLY A 1 86 ? -20.222 -4.716 -10.527 1.00 87.19 86 GLY A O 1
ATOM 657 N N . GLY A 1 87 ? -18.886 -3.022 -9.898 1.00 65.75 87 GLY A N 1
ATOM 658 C CA . GLY A 1 87 ? -19.294 -2.090 -10.947 1.00 65.75 87 GLY A CA 1
ATOM 659 C C . GLY A 1 87 ? -20.648 -1.412 -10.736 1.00 65.75 87 GLY A C 1
ATOM 660 O O . GLY A 1 87 ? -21.041 -0.677 -11.639 1.00 65.75 87 GLY A O 1
ATOM 661 N N . LEU A 1 88 ? -21.327 -1.651 -9.604 1.00 45.28 88 LEU A N 1
ATOM 662 C CA . LEU A 1 88 ? -22.506 -0.958 -9.052 1.00 45.28 88 LEU A CA 1
ATOM 663 C C . LEU A 1 88 ? -22.970 -1.676 -7.778 1.00 45.28 88 LEU A C 1
ATOM 665 O O . LEU A 1 88 ? -23.219 -2.901 -7.861 1.00 45.28 88 LEU A O 1
#

Foldseek 3Di:
DVCLVPWLQNCPVCVDPVNVVCCVVPVVVCVVNVCSVVDDTDDPDPCSCCLPVPLVVQLCCCCVVVVDPNVVSVVSSVVVVCVSVVVD

Sequence (88 aa):
MAYAGSNPGNLNGFKTKWMKERLDNIKFLDVTTSMLPYGIPFPALPQAPEIMNIIVPDMLQNALTGAMTVDEAADDAARKVRDLMGGL

Secondary structure (DSSP, 8-state):
-HHHHH-TT-GGGGGSHHHHHHHHH-HHHHHHHTTGGGPPPPP--TTHHHIIIIIHHHHHHHHHHTSS-HHHHHHHHHHHHHHHHHT-